Protein AF-A0A7X9FVB6-F1 (afdb_monomer_lite)

Secondary structure (DSSP, 8-state):
-TT-------TTT-HHHHHHTT--SSSEEEETTTEEEES---HHHHHHHHHHHHHTTT-

Foldseek 3Di:
DVVDDDDDDDCVVCVVVCVVLVPPDPDKDQAPVPDIDHDDDDPVVVVVRNVVSVVVVVD

pLDDT: mean 93.78, std 8.58, range [53.62, 98.06]

Radius of gyration: 12.23 Å; chains: 1; bounding box: 30×22×24 Å

Structure (mmCIF, N/CA/C/O backbone):
data_AF-A0A7X9FVB6-F1
#
_entry.id   AF-A0A7X9FVB6-F1
#
loop_
_atom_site.group_PDB
_atom_site.id
_atom_site.type_symbol
_atom_site.label_atom_id
_atom_site.label_alt_id
_atom_site.label_comp_id
_atom_site.label_asym_id
_atom_site.label_entity_id
_atom_site.label_seq_id
_atom_site.pdbx_PDB_ins_code
_atom_site.Cartn_x
_atom_site.Cartn_y
_atom_site.Cartn_z
_atom_site.occupancy
_atom_site.B_iso_or_equiv
_atom_site.auth_seq_id
_atom_site.auth_comp_id
_atom_site.auth_asym_id
_atom_site.auth_atom_id
_atom_site.pdbx_PDB_model_num
ATOM 1 N N . SER A 1 1 ? -6.929 12.935 7.625 1.00 79.50 1 SER A N 1
ATOM 2 C CA . SER A 1 1 ? -7.642 12.135 8.642 1.00 79.50 1 SER A CA 1
ATOM 3 C C . SER A 1 1 ? -6.654 11.772 9.734 1.00 79.50 1 SER A C 1
ATOM 5 O O . SER A 1 1 ? -5.545 11.409 9.370 1.00 79.50 1 SER A O 1
ATOM 7 N N . PRO A 1 2 ? -6.995 11.859 11.028 1.00 92.38 2 PRO A N 1
ATOM 8 C CA . PRO A 1 2 ? -6.127 11.351 12.093 1.00 92.38 2 PRO A CA 1
ATOM 9 C C . PRO A 1 2 ? -6.045 9.812 12.124 1.00 92.38 2 PRO A C 1
ATOM 11 O O . PRO A 1 2 ? -5.172 9.275 12.790 1.00 92.38 2 PRO A O 1
ATOM 14 N N . LEU A 1 3 ? -6.941 9.111 11.415 1.00 92.12 3 LEU A N 1
ATOM 15 C CA . LEU A 1 3 ? -7.051 7.646 11.427 1.00 92.12 3 LEU A CA 1
ATOM 16 C C . LEU A 1 3 ? -6.301 6.949 10.281 1.00 92.12 3 LEU A C 1
ATOM 18 O O . LEU A 1 3 ? -6.302 5.728 10.223 1.00 92.12 3 LEU A O 1
ATOM 22 N N . ILE A 1 4 ? -5.704 7.701 9.352 1.00 93.19 4 ILE A N 1
ATOM 23 C CA . ILE A 1 4 ? -5.013 7.143 8.182 1.00 93.19 4 ILE A CA 1
ATOM 24 C C . ILE A 1 4 ? -3.593 7.692 8.151 1.00 93.19 4 ILE A C 1
ATOM 26 O O . ILE A 1 4 ? -3.398 8.909 8.104 1.00 93.19 4 ILE A O 1
ATOM 30 N N . THR A 1 5 ? -2.614 6.793 8.133 1.00 96.06 5 THR A N 1
ATOM 31 C CA . THR A 1 5 ? -1.208 7.102 7.876 1.00 96.06 5 THR A CA 1
ATOM 32 C C . THR A 1 5 ? -0.809 6.531 6.521 1.00 96.06 5 THR A C 1
ATOM 34 O O . THR A 1 5 ? -1.296 5.487 6.097 1.00 96.06 5 THR A O 1
ATOM 37 N N . ALA A 1 6 ? 0.053 7.246 5.806 1.00 95.88 6 ALA A N 1
ATOM 38 C CA . ALA A 1 6 ? 0.558 6.819 4.511 1.00 95.88 6 ALA A CA 1
ATOM 39 C C . ALA A 1 6 ? 1.985 7.330 4.324 1.00 95.88 6 ALA A C 1
ATOM 41 O O . ALA A 1 6 ? 2.385 8.343 4.903 1.00 95.88 6 ALA A O 1
ATOM 42 N N . SER A 1 7 ? 2.763 6.626 3.514 1.00 96.56 7 SER A N 1
ATOM 43 C CA . SER A 1 7 ? 4.111 7.031 3.129 1.00 96.56 7 SER A CA 1
ATOM 44 C C . SER A 1 7 ? 4.344 6.658 1.674 1.00 96.56 7 SER A C 1
ATOM 46 O O . SER A 1 7 ? 3.915 5.599 1.226 1.00 96.56 7 SER A O 1
ATOM 48 N N . MET A 1 8 ? 5.005 7.549 0.941 1.00 96.88 8 MET A N 1
ATOM 49 C CA . MET A 1 8 ? 5.479 7.278 -0.411 1.00 96.88 8 MET A CA 1
ATOM 50 C C . MET A 1 8 ? 6.917 6.776 -0.319 1.00 96.88 8 MET A C 1
ATOM 52 O O . MET A 1 8 ? 7.724 7.363 0.400 1.00 96.88 8 MET A O 1
ATOM 56 N N . ILE A 1 9 ? 7.223 5.704 -1.043 1.00 96.44 9 ILE A N 1
ATOM 57 C CA . ILE A 1 9 ? 8.555 5.101 -1.095 1.00 96.44 9 ILE A CA 1
ATOM 58 C C . ILE A 1 9 ? 8.989 5.066 -2.556 1.00 96.44 9 ILE A C 1
ATOM 60 O O . ILE A 1 9 ? 8.231 4.596 -3.405 1.00 96.44 9 ILE A O 1
ATOM 64 N N . GLU A 1 10 ? 10.198 5.551 -2.844 1.00 97.06 10 GLU A N 1
ATOM 65 C CA . GLU A 1 10 ? 10.819 5.332 -4.150 1.00 97.06 10 GLU A CA 1
ATOM 66 C C . GLU A 1 10 ? 11.417 3.917 -4.183 1.00 97.06 10 GLU A C 1
ATOM 68 O O . GLU A 1 10 ? 12.449 3.641 -3.577 1.00 97.06 10 GLU A O 1
ATOM 73 N N . ALA A 1 11 ? 10.760 3.005 -4.894 1.00 96.69 11 ALA A N 1
ATOM 74 C CA . ALA A 1 11 ? 11.198 1.633 -5.106 1.00 96.69 11 ALA A CA 1
ATOM 75 C C . ALA A 1 11 ? 12.679 1.498 -5.510 1.00 96.69 11 ALA A C 1
ATOM 77 O O . ALA A 1 11 ? 13.327 0.539 -5.077 1.00 96.69 11 ALA A O 1
ATOM 78 N N . SER A 1 12 ? 13.228 2.428 -6.308 1.00 95.88 12 SER A N 1
ATOM 79 C CA . SER A 1 12 ? 14.635 2.352 -6.738 1.00 95.88 12 SER A CA 1
ATOM 80 C C . SER A 1 12 ? 15.642 2.680 -5.627 1.00 95.88 12 SER A C 1
ATOM 82 O O . SER A 1 12 ? 16.757 2.157 -5.643 1.00 95.88 12 SER A O 1
ATOM 84 N N . GLU A 1 13 ? 15.242 3.471 -4.627 1.00 98.06 13 GLU A N 1
ATOM 85 C CA . GLU A 1 13 ? 16.079 3.820 -3.471 1.00 98.06 13 GLU A CA 1
ATOM 86 C C . GLU A 1 13 ? 16.036 2.752 -2.368 1.00 98.06 13 GLU A C 1
ATOM 88 O O . GLU A 1 13 ? 16.952 2.670 -1.549 1.00 98.06 13 GLU A O 1
ATOM 93 N N . PHE A 1 14 ? 15.014 1.888 -2.370 1.00 97.38 14 PHE A N 1
ATOM 94 C CA . PHE A 1 14 ? 14.820 0.846 -1.358 1.00 97.38 14 PHE A CA 1
ATOM 95 C C . PHE A 1 14 ? 14.656 -0.560 -1.972 1.00 97.38 14 PHE A C 1
ATOM 97 O O . PHE A 1 14 ? 13.588 -1.168 -1.842 1.00 97.38 14 PHE A O 1
ATOM 104 N N . PRO A 1 15 ? 15.704 -1.144 -2.594 1.00 96.38 15 PRO A N 1
ATOM 105 C CA . PRO A 1 15 ? 15.615 -2.457 -3.245 1.00 96.38 15 PRO A CA 1
ATOM 106 C C . PRO A 1 15 ? 15.172 -3.595 -2.317 1.00 96.38 15 PRO A C 1
ATOM 108 O O . PRO A 1 15 ? 14.494 -4.520 -2.759 1.00 96.38 15 PRO A O 1
ATOM 111 N N . GLU A 1 16 ? 15.532 -3.531 -1.032 1.00 98.00 16 GLU A N 1
ATOM 112 C CA . GLU A 1 16 ? 15.124 -4.526 -0.032 1.00 98.00 16 GLU A CA 1
ATOM 113 C C . GLU A 1 16 ? 13.613 -4.502 0.221 1.00 98.00 16 GLU A C 1
ATOM 115 O O . GLU A 1 16 ? 12.992 -5.557 0.328 1.00 98.00 16 GLU A O 1
ATOM 120 N N . LEU A 1 17 ? 12.999 -3.313 0.263 1.00 96.75 17 LEU A N 1
ATOM 121 C CA . LEU A 1 17 ? 11.545 -3.187 0.390 1.00 96.75 17 LEU A CA 1
ATOM 122 C C . LEU A 1 17 ? 10.845 -3.628 -0.894 1.00 96.75 17 LEU A C 1
ATOM 124 O O . LEU A 1 17 ? 9.832 -4.320 -0.828 1.00 96.75 17 LEU A O 1
ATOM 128 N N . SER A 1 18 ? 11.414 -3.291 -2.053 1.00 97.56 18 SER A N 1
ATOM 129 C CA . SER A 1 18 ? 10.916 -3.760 -3.346 1.00 97.56 18 SER A CA 1
ATOM 130 C C . SER A 1 18 ? 10.915 -5.289 -3.437 1.00 97.56 18 SER A C 1
ATOM 132 O O . SER A 1 18 ? 9.940 -5.860 -3.916 1.00 97.56 18 SER A O 1
ATOM 134 N N . GLN A 1 19 ? 11.948 -5.963 -2.918 1.00 97.56 19 GLN A N 1
ATOM 135 C CA . GLN A 1 19 ? 11.956 -7.426 -2.795 1.00 97.56 19 GLN A CA 1
ATOM 136 C C . GLN A 1 19 ? 10.962 -7.932 -1.746 1.00 97.56 19 GLN A C 1
ATOM 138 O O . GLN A 1 19 ? 10.207 -8.848 -2.043 1.00 97.56 19 GLN A O 1
ATOM 143 N N . LYS A 1 20 ? 10.917 -7.336 -0.543 1.00 97.12 20 LYS A N 1
ATOM 144 C CA . LYS A 1 20 ? 10.001 -7.757 0.537 1.00 97.12 20 LYS A CA 1
ATOM 145 C C . LYS A 1 20 ? 8.537 -7.780 0.081 1.00 97.12 20 LYS A C 1
ATOM 147 O O . LYS A 1 20 ? 7.789 -8.649 0.512 1.00 97.12 20 LYS A O 1
ATOM 152 N N . TYR A 1 21 ? 8.131 -6.812 -0.738 1.00 96.62 21 TYR A N 1
ATOM 153 C CA . TYR A 1 21 ? 6.746 -6.654 -1.189 1.00 96.62 21 TYR A CA 1
ATOM 154 C C . TYR A 1 21 ? 6.507 -7.074 -2.645 1.00 96.62 21 TYR A C 1
ATOM 156 O O . TYR A 1 21 ? 5.478 -6.704 -3.222 1.00 96.62 21 TYR A O 1
ATOM 164 N N . ASP A 1 22 ? 7.453 -7.805 -3.244 1.00 96.44 22 ASP A N 1
ATOM 165 C CA . ASP A 1 22 ? 7.379 -8.287 -4.626 1.00 96.44 22 ASP A CA 1
ATOM 166 C C . ASP A 1 22 ? 6.938 -7.177 -5.601 1.00 96.44 22 ASP A C 1
ATOM 168 O O . ASP A 1 22 ? 5.952 -7.287 -6.341 1.00 96.44 22 ASP A O 1
ATOM 172 N N . VAL A 1 23 ? 7.623 -6.032 -5.548 1.00 96.62 23 VAL A N 1
ATOM 173 C CA . VAL A 1 23 ? 7.359 -4.885 -6.422 1.00 96.62 23 VAL A CA 1
ATOM 174 C C . VAL A 1 23 ? 7.924 -5.191 -7.806 1.00 96.62 23 VAL A C 1
ATOM 176 O O . VAL A 1 23 ? 9.102 -4.977 -8.079 1.00 96.62 23 VAL A O 1
ATOM 179 N N . MET A 1 24 ? 7.066 -5.691 -8.696 1.00 94.81 24 MET A N 1
ATOM 180 C CA . MET A 1 24 ? 7.413 -5.935 -10.103 1.00 94.81 24 MET A CA 1
ATOM 181 C C . MET A 1 24 ? 7.087 -4.751 -11.023 1.00 94.81 24 MET A C 1
ATOM 183 O O . MET A 1 24 ? 7.593 -4.676 -12.141 1.00 94.81 24 MET A O 1
ATOM 187 N N . GLY A 1 25 ? 6.264 -3.811 -10.555 1.00 95.06 25 GLY A N 1
ATOM 188 C CA . GLY A 1 25 ? 5.872 -2.613 -11.288 1.00 95.06 25 GLY A CA 1
ATOM 189 C C . GLY A 1 25 ? 5.405 -1.505 -10.350 1.00 95.06 25 GLY A C 1
ATOM 190 O O . GLY A 1 25 ? 4.959 -1.766 -9.233 1.00 95.06 25 GLY A O 1
ATOM 191 N N . VAL A 1 26 ? 5.525 -0.260 -10.813 1.00 96.69 26 VAL A N 1
ATOM 192 C CA . VAL A 1 26 ? 5.099 0.943 -10.084 1.00 96.69 26 VAL A CA 1
ATOM 193 C C . VAL A 1 26 ? 4.025 1.706 -10.878 1.00 96.69 26 VAL A C 1
ATOM 195 O O . VAL A 1 26 ? 4.076 1.702 -12.111 1.00 96.69 26 VAL A O 1
ATOM 198 N N . PRO A 1 27 ? 3.071 2.389 -10.212 1.00 96.88 27 PRO A N 1
ATOM 199 C CA . PRO A 1 27 ? 2.892 2.448 -8.758 1.00 96.88 27 PRO A CA 1
ATOM 200 C C . PRO A 1 27 ? 2.325 1.139 -8.177 1.00 96.88 27 PRO A C 1
ATOM 202 O O . PRO A 1 27 ? 1.558 0.446 -8.840 1.00 96.88 27 PRO A O 1
ATOM 205 N N . LYS A 1 28 ? 2.692 0.820 -6.930 1.00 97.88 28 LYS A N 1
A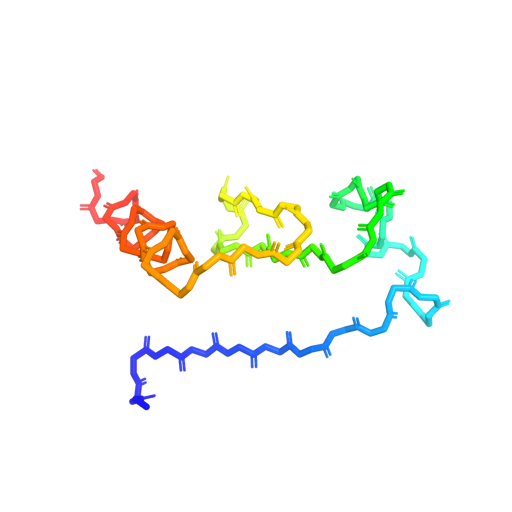TOM 206 C CA . LYS A 1 28 ? 2.114 -0.267 -6.125 1.00 97.88 28 LYS A CA 1
ATOM 207 C C . LYS A 1 28 ? 1.786 0.269 -4.734 1.00 97.88 28 LYS A C 1
ATOM 209 O O . LYS A 1 28 ? 2.658 0.832 -4.077 1.00 97.88 28 LYS A O 1
ATOM 214 N N . SER A 1 29 ? 0.543 0.094 -4.300 1.00 97.81 29 SER A N 1
ATOM 215 C CA . SER A 1 29 ? 0.085 0.440 -2.954 1.00 97.81 29 SER A CA 1
ATOM 216 C C . SER A 1 29 ? -0.050 -0.818 -2.111 1.00 97.81 29 SER A C 1
ATOM 218 O O . SER A 1 29 ? -0.533 -1.846 -2.585 1.00 97.81 29 SER A O 1
ATOM 220 N N . ILE A 1 30 ? 0.372 -0.728 -0.854 1.00 97.38 30 ILE A N 1
ATOM 221 C CA . ILE A 1 30 ? 0.272 -1.799 0.136 1.00 97.38 30 ILE A CA 1
ATOM 222 C C . ILE A 1 30 ? -0.500 -1.225 1.317 1.00 97.38 30 ILE A C 1
ATOM 224 O O . ILE A 1 30 ? -0.082 -0.235 1.919 1.00 97.38 30 ILE A O 1
ATOM 228 N N . PHE A 1 31 ? -1.633 -1.833 1.635 1.00 96.94 31 PHE A N 1
ATOM 229 C CA . PHE A 1 31 ? -2.489 -1.432 2.737 1.00 96.94 31 PHE A CA 1
ATOM 230 C C . PHE A 1 31 ? -2.275 -2.416 3.874 1.00 96.94 31 PHE A C 1
ATOM 232 O O . PHE A 1 31 ? -2.491 -3.615 3.700 1.00 96.94 31 PHE A O 1
ATOM 239 N N . ASN A 1 32 ? -1.845 -1.905 5.029 1.00 95.88 32 ASN A N 1
ATOM 240 C CA . ASN A 1 32 ? -1.776 -2.679 6.267 1.00 95.88 32 ASN A CA 1
ATOM 241 C C . ASN A 1 32 ? -0.933 -3.971 6.193 1.00 95.88 32 ASN A C 1
ATOM 243 O O . ASN A 1 32 ? -1.163 -4.889 6.969 1.00 95.88 32 ASN A O 1
ATOM 247 N N . GLU A 1 33 ? 0.030 -4.046 5.266 1.00 94.75 33 GLU A N 1
ATOM 248 C CA . GLU A 1 33 ? 0.794 -5.264 4.927 1.00 94.75 33 GLU A CA 1
ATOM 249 C C . GLU A 1 33 ? -0.067 -6.476 4.485 1.00 94.75 33 GLU A C 1
ATOM 251 O O . GLU A 1 33 ? 0.474 -7.567 4.324 1.00 94.75 33 GLU A O 1
ATOM 256 N N . THR A 1 34 ? -1.375 -6.308 4.235 1.00 93.56 34 THR A N 1
ATOM 257 C CA . THR A 1 34 ? -2.296 -7.408 3.877 1.00 93.56 34 THR A CA 1
ATOM 258 C C . THR A 1 34 ? -2.807 -7.334 2.442 1.00 93.56 34 THR A C 1
ATOM 260 O O . THR A 1 34 ? -2.797 -8.336 1.728 1.00 93.56 34 THR A O 1
ATOM 263 N N . ILE A 1 35 ? -3.234 -6.153 1.990 1.00 95.94 35 ILE A N 1
ATOM 264 C CA . ILE A 1 35 ? -3.809 -5.956 0.654 1.00 95.94 35 ILE A CA 1
ATOM 265 C C . ILE A 1 35 ? -2.823 -5.184 -0.208 1.00 95.94 35 ILE A C 1
ATOM 267 O O . ILE A 1 35 ? -2.234 -4.195 0.228 1.00 95.94 35 ILE A O 1
ATOM 271 N N . THR A 1 36 ? -2.666 -5.611 -1.458 1.00 96.38 36 THR A N 1
ATOM 272 C CA . 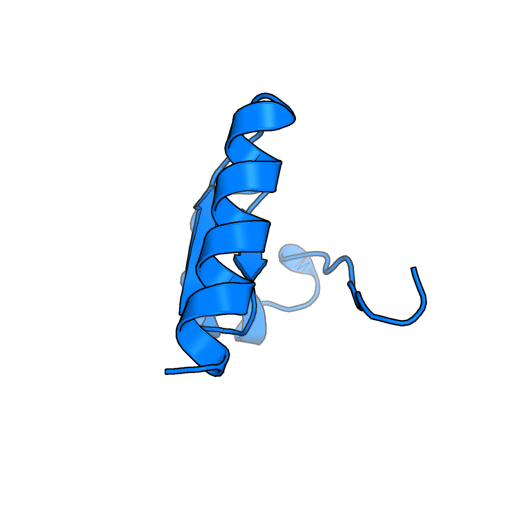THR A 1 36 ? -1.839 -4.906 -2.439 1.00 96.38 36 THR A CA 1
ATOM 273 C C . THR A 1 36 ? -2.652 -4.536 -3.668 1.00 96.38 36 THR A C 1
ATOM 275 O O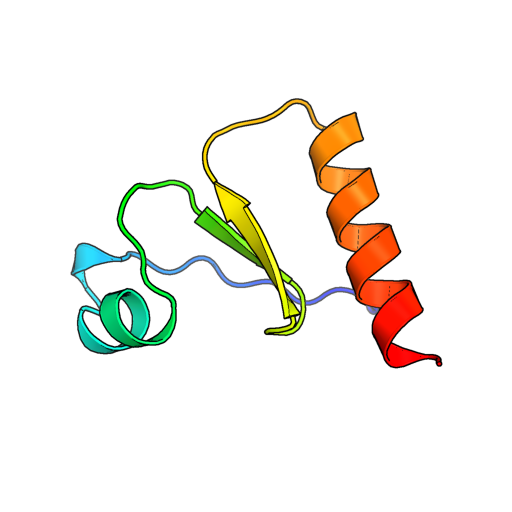 . THR A 1 36 ? -3.598 -5.230 -4.039 1.00 96.38 36 THR A O 1
ATOM 278 N N . LEU A 1 37 ? -2.287 -3.416 -4.282 1.00 97.31 37 LEU A N 1
ATOM 279 C CA . LEU A 1 37 ? -2.922 -2.882 -5.476 1.00 97.31 37 LEU A CA 1
ATOM 280 C C . LEU A 1 37 ? -1.836 -2.375 -6.418 1.00 97.31 37 LEU A C 1
ATOM 282 O O . LEU A 1 37 ? -1.004 -1.558 -6.025 1.00 97.31 37 LEU A O 1
ATOM 286 N N . GLU A 1 38 ? -1.842 -2.866 -7.651 1.00 96.06 38 GLU A N 1
ATOM 287 C CA . GLU A 1 38 ? -0.859 -2.508 -8.671 1.00 96.06 38 GLU A CA 1
ATOM 288 C C . GLU A 1 38 ? -1.459 -1.579 -9.725 1.00 96.06 38 GLU A C 1
ATOM 290 O O . GLU A 1 38 ? -2.606 -1.736 -10.145 1.00 96.06 38 GLU A O 1
ATOM 295 N N . GLY A 1 39 ? -0.642 -0.633 -10.184 1.00 95.44 39 GLY A N 1
ATOM 296 C CA . GLY A 1 39 ? -1.002 0.335 -11.204 1.00 95.44 39 GLY A CA 1
ATOM 297 C C . GLY A 1 39 ? -1.839 1.502 -10.684 1.00 95.44 39 GLY A C 1
ATOM 298 O O . GLY A 1 39 ? -2.211 1.600 -9.515 1.00 95.44 39 GLY A O 1
ATOM 299 N N . ALA A 1 40 ? -2.112 2.433 -11.595 1.00 95.31 40 ALA A N 1
ATOM 300 C CA . ALA A 1 40 ? -3.045 3.518 -11.346 1.00 95.31 40 ALA A CA 1
ATOM 301 C C . ALA A 1 40 ? -4.468 3.035 -11.648 1.00 95.31 40 ALA A C 1
ATOM 303 O O . ALA A 1 40 ? -4.751 2.582 -12.759 1.00 95.3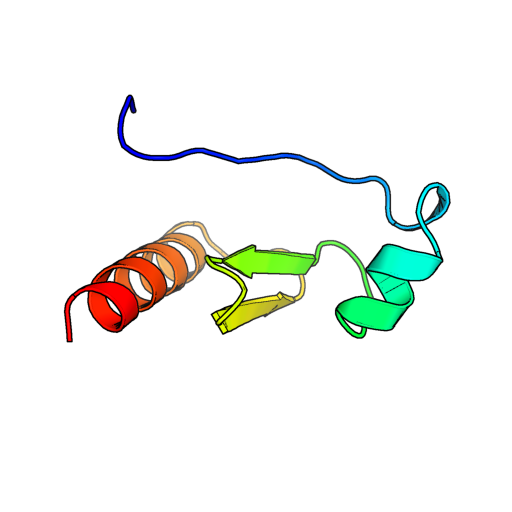1 40 ALA A O 1
ATOM 304 N N . VAL A 1 41 ? -5.361 3.155 -10.671 1.00 95.62 41 VAL A N 1
ATOM 305 C CA . VAL A 1 41 ? -6.777 2.784 -10.793 1.00 95.62 41 VAL A CA 1
ATOM 306 C C . VAL A 1 41 ? -7.674 3.987 -10.482 1.00 95.62 41 VAL A C 1
ATOM 308 O O . VAL A 1 41 ? -7.195 4.961 -9.894 1.00 95.62 41 VAL A O 1
ATOM 311 N N . PRO A 1 42 ? -8.967 3.950 -10.855 1.00 98.06 42 PRO A N 1
ATOM 312 C CA . PRO A 1 42 ? -9.930 4.960 -10.425 1.00 98.06 42 PRO A CA 1
ATOM 313 C C . PRO A 1 42 ? -10.024 5.073 -8.896 1.00 98.06 42 PRO A C 1
ATOM 315 O O . PRO A 1 42 ? -9.828 4.094 -8.177 1.00 98.06 42 PRO A O 1
ATOM 318 N N . GLU A 1 43 ? -10.380 6.260 -8.406 1.00 97.44 43 GLU A N 1
ATOM 319 C CA . GLU A 1 43 ? -10.466 6.562 -6.969 1.00 97.44 43 GLU A CA 1
ATOM 320 C C . GLU A 1 43 ? -11.411 5.619 -6.214 1.00 97.44 43 GLU A C 1
ATOM 322 O O . GLU A 1 43 ? -11.072 5.147 -5.132 1.00 97.44 43 GLU A O 1
ATOM 327 N N . GLU A 1 44 ? -12.559 5.291 -6.809 1.00 98.00 44 GLU A N 1
ATOM 328 C CA . GLU A 1 44 ? -13.548 4.385 -6.216 1.00 98.00 44 GLU A CA 1
ATOM 329 C C . GLU A 1 44 ? -12.944 3.000 -5.939 1.00 98.00 44 GLU A C 1
ATOM 331 O O . GLU A 1 44 ? -13.053 2.486 -4.828 1.00 98.00 44 GLU A O 1
ATOM 336 N N . VAL A 1 45 ? -12.198 2.450 -6.903 1.00 97.25 45 VAL A N 1
ATOM 337 C CA . VAL A 1 45 ? -11.517 1.151 -6.767 1.00 97.25 45 VAL A CA 1
ATOM 338 C C . VAL A 1 45 ? -10.438 1.208 -5.685 1.00 97.25 45 VAL A C 1
ATOM 340 O O . VAL A 1 45 ? -10.270 0.262 -4.916 1.00 97.25 45 VAL A O 1
ATOM 343 N N . TYR A 1 46 ? -9.705 2.319 -5.596 1.00 97.38 46 TYR A N 1
ATOM 344 C CA . TYR A 1 46 ? -8.693 2.507 -4.558 1.00 97.38 46 TYR A CA 1
ATOM 345 C C . TYR A 1 46 ? -9.326 2.548 -3.159 1.00 97.38 46 TYR A C 1
ATOM 347 O O . TYR A 1 46 ? -8.840 1.894 -2.234 1.00 97.38 46 TYR A O 1
ATOM 355 N N . LEU A 1 47 ? -10.427 3.293 -3.006 1.00 96.62 47 LEU A N 1
ATOM 356 C CA . LEU A 1 47 ? -11.153 3.423 -1.744 1.00 96.62 47 LEU A CA 1
ATOM 357 C C . LEU A 1 47 ? -11.715 2.078 -1.271 1.00 96.62 47 LEU A C 1
ATOM 359 O O . LEU A 1 47 ? -11.624 1.772 -0.083 1.00 96.62 47 LEU A O 1
ATOM 363 N N . GLU A 1 48 ? -12.234 1.252 -2.182 1.00 97.12 48 GLU A N 1
ATOM 364 C CA . GLU A 1 48 ? -12.686 -0.106 -1.861 1.00 97.12 48 GLU A CA 1
ATOM 365 C C . GLU A 1 48 ? -11.574 -0.946 -1.216 1.00 97.12 48 GLU A C 1
ATOM 367 O O . GLU A 1 48 ? -11.818 -1.614 -0.209 1.00 97.12 48 GLU A O 1
ATOM 372 N N . GLN A 1 49 ? -10.339 -0.875 -1.731 1.00 96.75 49 GLN A N 1
ATOM 373 C CA . GLN A 1 49 ? -9.207 -1.605 -1.143 1.00 96.75 49 GLN A CA 1
ATOM 374 C C . GLN A 1 49 ? -8.830 -1.072 0.243 1.00 96.75 49 GLN A C 1
ATOM 376 O O . GLN A 1 49 ? -8.555 -1.863 1.145 1.00 96.75 49 GLN A O 1
ATOM 381 N N . VAL A 1 50 ? -8.8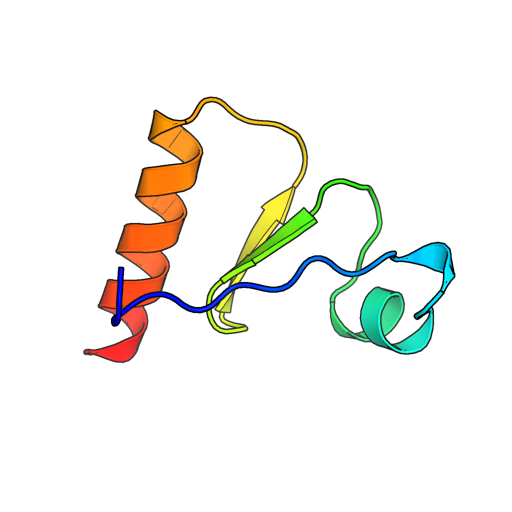60 0.251 0.440 1.00 95.62 50 VAL A N 1
ATOM 382 C CA . VAL A 1 50 ? -8.606 0.875 1.751 1.00 95.62 50 VAL A CA 1
ATOM 383 C C . VAL A 1 50 ? -9.627 0.403 2.786 1.00 95.62 50 VAL A C 1
ATOM 385 O O . VAL A 1 50 ? -9.247 0.023 3.892 1.00 95.62 50 VAL A O 1
ATOM 388 N N . LEU A 1 51 ? -10.917 0.412 2.436 1.00 95.56 51 LEU A N 1
ATOM 389 C CA . LEU A 1 51 ? -11.989 -0.012 3.339 1.00 9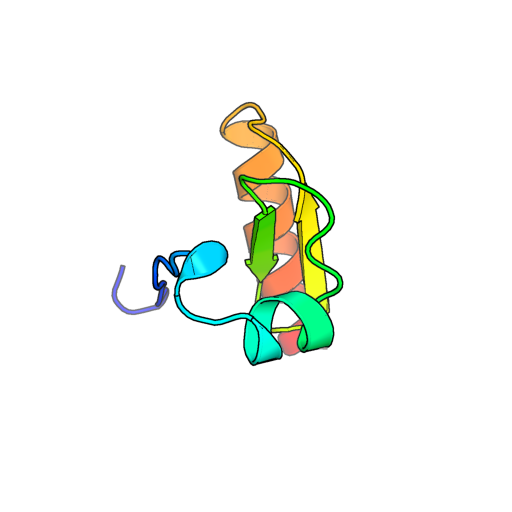5.56 51 LEU A CA 1
ATOM 390 C C . LEU A 1 51 ? -11.893 -1.502 3.663 1.00 95.56 51 LEU A C 1
ATOM 392 O O . LEU A 1 51 ? -12.019 -1.878 4.826 1.00 95.56 51 LEU A O 1
ATOM 396 N N . LYS A 1 52 ? -11.598 -2.338 2.663 1.00 95.56 52 LYS A N 1
ATOM 397 C CA . LYS A 1 52 ? -11.391 -3.773 2.871 1.00 95.56 52 LYS A CA 1
ATOM 398 C C . LYS A 1 52 ? -10.215 -4.046 3.817 1.00 95.56 52 LYS A C 1
ATOM 400 O O . LYS A 1 52 ? -10.355 -4.829 4.749 1.00 95.56 52 LYS A O 1
ATOM 405 N N . ALA A 1 53 ? -9.087 -3.360 3.627 1.00 95.00 53 ALA A N 1
ATOM 406 C CA . ALA A 1 53 ? -7.910 -3.512 4.485 1.00 95.00 53 ALA A CA 1
ATOM 407 C C . ALA A 1 53 ? -8.147 -3.020 5.922 1.00 95.00 53 ALA A C 1
ATOM 409 O O . ALA A 1 53 ? -7.481 -3.482 6.848 1.00 95.00 53 ALA A O 1
ATOM 410 N N . ALA A 1 54 ? -9.054 -2.058 6.113 1.00 93.19 54 ALA A N 1
ATOM 411 C CA . ALA A 1 54 ? -9.448 -1.587 7.436 1.00 93.19 54 ALA A CA 1
ATOM 412 C C . ALA A 1 54 ? -10.362 -2.593 8.159 1.00 93.19 54 ALA A C 1
ATOM 414 O O . ALA A 1 54 ? -10.229 -2.759 9.367 1.00 93.19 54 ALA A O 1
ATOM 415 N N . ASP A 1 55 ? -11.250 -3.275 7.433 1.00 92.06 55 ASP A N 1
ATOM 416 C CA . ASP A 1 55 ? -12.186 -4.260 7.995 1.00 92.06 55 ASP A CA 1
ATOM 417 C C . ASP A 1 55 ? -11.486 -5.576 8.392 1.00 92.06 55 ASP A C 1
ATOM 419 O O . ASP A 1 55 ? -11.752 -6.134 9.458 1.00 92.06 55 ASP A O 1
ATOM 423 N N . GLU A 1 56 ? -10.502 -6.023 7.598 1.00 81.69 56 GLU A N 1
ATOM 424 C CA . GLU A 1 56 ? -9.692 -7.222 7.887 1.00 81.69 56 GLU A CA 1
ATOM 425 C C . GLU A 1 56 ? -8.913 -7.137 9.216 1.00 81.69 56 GLU A C 1
ATOM 427 O O . GLU A 1 56 ? -8.581 -8.170 9.787 1.00 81.69 56 GLU A O 1
ATOM 432 N N . GLN A 1 57 ? -8.633 -5.937 9.739 1.00 62.44 57 GLN A N 1
ATOM 433 C CA . GLN A 1 57 ? -7.944 -5.759 11.027 1.00 62.44 57 GLN A CA 1
ATOM 434 C C . GLN A 1 57 ? -8.867 -5.818 12.251 1.00 62.44 57 GLN A C 1
ATOM 436 O O . GLN A 1 57 ? -8.380 -5.894 13.380 1.00 62.44 57 GLN A O 1
ATOM 441 N N . VAL A 1 58 ? -10.182 -5.720 12.047 1.00 62.69 58 VAL A N 1
ATOM 442 C CA . VAL A 1 58 ? -11.181 -5.666 13.129 1.00 62.69 58 VAL A CA 1
ATOM 443 C C . VAL A 1 58 ? -11.827 -7.041 13.373 1.00 62.69 58 VAL A C 1
ATOM 445 O O . VAL A 1 58 ? -12.535 -7.215 14.366 1.00 62.69 58 VAL A O 1
ATOM 448 N N . SER A 1 59 ? -11.553 -8.017 12.500 1.00 53.62 59 SER A N 1
ATOM 449 C CA . SER A 1 59 ? -12.033 -9.408 12.578 1.00 53.62 59 SER A CA 1
ATOM 450 C C . SER A 1 59 ? -11.056 -10.325 13.313 1.00 53.62 59 SER A C 1
ATOM 452 O O . SER A 1 59 ? -11.541 -11.199 14.067 1.00 53.62 59 SER A O 1
#

Sequence (59 aa):
SPLITASMIEASEFPELSQKYDVMGVPKSIFNETITLEGAVPEEVYLEQVLKAADEQVS